Protein AF-R9LDK5-F1 (afdb_monomer)

Nearest PDB structures (foldseek):
  1n6j-assembly1_A  TM=2.672E-01  e=9.436E+00  Homo sapiens

Structure (mmCIF, N/CA/C/O backbone):
data_AF-R9LDK5-F1
#
_entry.id   AF-R9LDK5-F1
#
loop_
_atom_site.group_PDB
_atom_site.id
_atom_site.type_symbol
_atom_site.label_atom_id
_atom_site.label_alt_id
_atom_site.label_comp_id
_atom_site.label_asym_id
_atom_site.label_entity_id
_atom_site.label_seq_id
_atom_site.pdbx_PDB_ins_code
_atom_site.Cartn_x
_atom_site.Cartn_y
_atom_site.Cartn_z
_atom_site.occupancy
_ato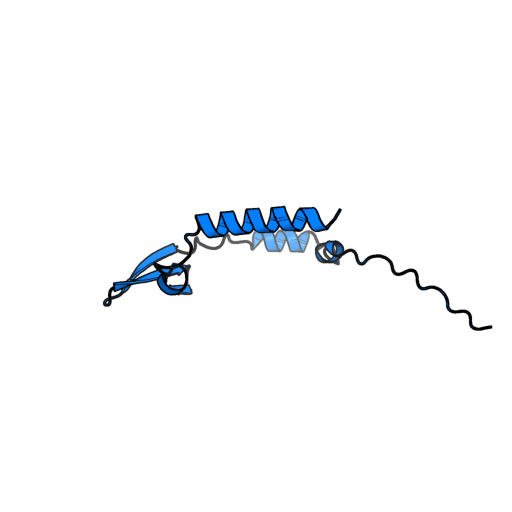m_site.B_iso_or_equiv
_atom_site.auth_seq_id
_atom_site.auth_comp_id
_atom_site.auth_asym_id
_atom_site.auth_atom_id
_atom_site.pdbx_PDB_model_num
ATOM 1 N N . MET A 1 1 ? 13.566 62.206 3.311 1.00 37.41 1 MET A N 1
ATOM 2 C CA . MET A 1 1 ? 12.625 61.540 2.389 1.00 37.41 1 MET A CA 1
ATOM 3 C C . MET A 1 1 ? 13.120 60.117 2.220 1.00 37.41 1 MET A C 1
ATOM 5 O O . MET A 1 1 ? 14.079 59.917 1.492 1.00 37.41 1 MET A O 1
ATOM 9 N N . ASN A 1 2 ? 12.562 59.171 2.976 1.00 44.59 2 ASN A N 1
ATOM 10 C CA . ASN A 1 2 ? 12.926 57.758 2.861 1.00 44.59 2 ASN A CA 1
ATOM 11 C C . ASN A 1 2 ? 11.898 57.102 1.944 1.00 44.59 2 ASN A C 1
ATOM 13 O O . ASN A 1 2 ? 10.735 56.972 2.320 1.00 44.59 2 ASN A O 1
ATOM 17 N N . ASN A 1 3 ? 12.330 56.775 0.730 1.00 52.06 3 ASN A N 1
ATOM 18 C CA . ASN A 1 3 ? 11.522 56.108 -0.277 1.00 52.06 3 ASN A CA 1
ATOM 19 C C . ASN A 1 3 ? 11.535 54.606 0.047 1.00 52.06 3 ASN A C 1
ATOM 21 O O . ASN A 1 3 ? 12.438 53.887 -0.369 1.00 52.06 3 ASN A O 1
ATOM 25 N N . PHE A 1 4 ? 10.602 54.150 0.884 1.00 54.44 4 PHE A N 1
ATOM 26 C CA . PHE A 1 4 ? 10.340 52.719 1.026 1.00 54.44 4 PHE A CA 1
ATOM 27 C C . PHE A 1 4 ? 9.508 52.301 -0.183 1.00 54.44 4 PHE A C 1
ATOM 29 O O . PHE A 1 4 ? 8.293 52.496 -0.207 1.00 54.44 4 PHE A O 1
ATOM 36 N N . GLU A 1 5 ? 10.182 51.791 -1.212 1.00 60.03 5 GLU A N 1
ATOM 37 C CA . GLU A 1 5 ? 9.510 51.113 -2.312 1.00 60.03 5 GLU A CA 1
ATOM 38 C C . GLU A 1 5 ? 8.752 49.911 -1.742 1.00 60.03 5 GLU A C 1
ATOM 40 O O . GLU A 1 5 ? 9.309 49.026 -1.090 1.00 60.03 5 GLU A O 1
ATOM 45 N N . ASN A 1 6 ? 7.437 49.959 -1.921 1.00 57.81 6 ASN A N 1
ATOM 46 C CA . ASN A 1 6 ? 6.496 48.932 -1.525 1.00 57.81 6 ASN A CA 1
ATOM 47 C C . ASN A 1 6 ? 6.7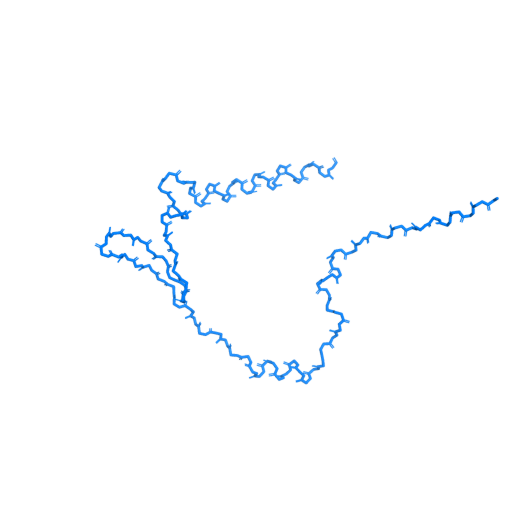23 47.722 -2.439 1.00 57.81 6 ASN A C 1
ATOM 49 O O . ASN A 1 6 ? 6.223 47.692 -3.562 1.00 57.81 6 ASN A O 1
ATOM 53 N N . TYR A 1 7 ? 7.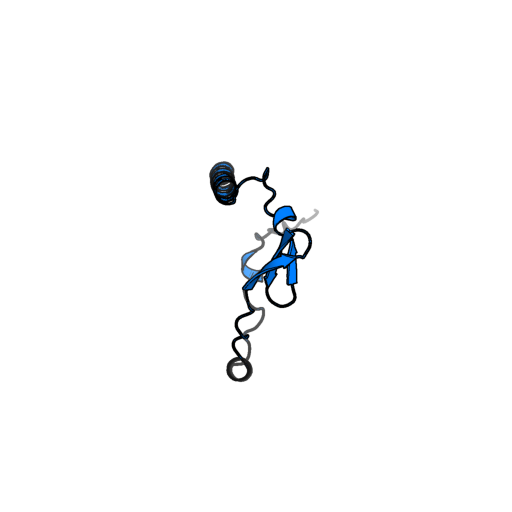540 46.769 -1.985 1.00 59.06 7 TYR A N 1
ATOM 54 C CA . TYR A 1 7 ? 7.668 45.465 -2.627 1.00 59.06 7 TYR A CA 1
ATOM 55 C C . TYR A 1 7 ? 6.302 44.779 -2.562 1.00 59.06 7 TYR A C 1
ATOM 57 O O . TYR A 1 7 ? 5.910 44.243 -1.525 1.00 59.06 7 TYR A O 1
ATOM 65 N N . VAL A 1 8 ? 5.562 44.843 -3.668 1.00 61.41 8 VAL A N 1
ATOM 66 C CA . VAL A 1 8 ? 4.317 44.105 -3.866 1.00 61.41 8 VAL A CA 1
ATOM 67 C C . VAL A 1 8 ? 4.660 42.624 -3.747 1.00 61.41 8 VAL A C 1
ATOM 69 O O . VAL A 1 8 ? 5.360 42.067 -4.587 1.00 61.41 8 VAL A O 1
ATOM 72 N N . TYR A 1 9 ? 4.231 42.008 -2.649 1.00 61.78 9 TYR A N 1
ATOM 73 C CA . TYR A 1 9 ? 4.426 40.587 -2.408 1.00 61.78 9 TYR A CA 1
ATOM 74 C C . TYR A 1 9 ? 3.432 39.829 -3.289 1.00 61.78 9 TYR A C 1
ATOM 76 O O . TYR A 1 9 ? 2.245 39.752 -2.967 1.00 61.78 9 TYR A O 1
ATOM 84 N N . GLU A 1 10 ? 3.894 39.336 -4.436 1.00 72.06 10 GLU A N 1
ATOM 85 C CA . GLU A 1 10 ? 3.098 38.427 -5.258 1.00 72.06 10 GLU A CA 1
ATOM 86 C C . GLU A 1 10 ? 2.835 37.131 -4.465 1.00 72.06 10 GLU A C 1
ATOM 88 O O . GLU A 1 10 ? 3.750 36.614 -3.813 1.00 72.06 10 GLU A O 1
ATOM 93 N N . PRO A 1 11 ? 1.593 36.609 -4.452 1.00 75.38 11 PRO A N 1
ATOM 94 C CA . PRO A 1 11 ? 1.295 35.339 -3.802 1.00 75.38 11 PRO A CA 1
ATOM 95 C C . PRO A 1 11 ? 2.151 34.225 -4.407 1.00 75.38 11 PRO A C 1
ATOM 97 O O . PRO A 1 11 ? 2.155 34.042 -5.621 1.00 75.38 11 PRO A O 1
ATOM 100 N N . ILE A 1 12 ? 2.865 33.477 -3.562 1.00 73.12 12 ILE A N 1
ATOM 101 C CA . ILE A 1 12 ? 3.664 32.330 -4.004 1.00 73.12 12 ILE A CA 1
ATOM 102 C C . ILE A 1 12 ? 2.720 31.314 -4.650 1.00 73.12 12 ILE A C 1
ATOM 104 O O . ILE A 1 12 ? 1.851 30.757 -3.971 1.00 73.12 12 ILE A O 1
ATOM 108 N N . ASP A 1 13 ? 2.904 31.062 -5.944 1.00 77.56 13 ASP A N 1
ATOM 109 C CA . ASP A 1 13 ? 2.225 29.972 -6.630 1.00 77.56 13 ASP A CA 1
ATOM 110 C C . ASP A 1 13 ? 2.824 28.639 -6.168 1.00 77.56 13 ASP A C 1
ATOM 112 O O . ASP A 1 13 ? 3.875 28.193 -6.627 1.00 77.56 13 ASP A O 1
ATOM 116 N N . LEU A 1 14 ? 2.148 28.007 -5.209 1.00 74.94 14 LEU A N 1
ATOM 117 C CA . LEU A 1 14 ? 2.532 26.697 -4.690 1.00 74.94 14 LEU A CA 1
ATOM 118 C C . LEU A 1 14 ? 2.399 25.588 -5.739 1.00 74.94 14 LEU A C 1
ATOM 120 O O . LEU A 1 14 ? 2.949 24.513 -5.524 1.00 74.94 14 LEU A O 1
ATOM 124 N N . CYS A 1 15 ? 1.679 25.816 -6.839 1.00 75.00 15 CYS A N 1
ATOM 125 C CA . CYS A 1 15 ? 1.528 24.842 -7.912 1.00 75.00 15 CYS A CA 1
ATOM 126 C C . CYS A 1 15 ? 2.690 24.894 -8.913 1.00 75.00 15 CYS A C 1
ATOM 128 O O . CYS A 1 15 ? 2.972 23.881 -9.550 1.00 75.00 15 CYS A O 1
ATOM 130 N N . ALA A 1 16 ? 3.434 26.003 -8.968 1.00 72.94 16 ALA A N 1
ATOM 131 C CA . ALA A 1 16 ? 4.643 26.127 -9.783 1.00 72.94 16 ALA A CA 1
ATOM 132 C C . ALA A 1 16 ? 5.769 25.161 -9.354 1.00 72.94 16 ALA A C 1
ATOM 134 O O . ALA A 1 16 ? 6.725 24.964 -10.095 1.00 72.94 16 ALA A O 1
ATOM 135 N N . CYS A 1 17 ? 5.675 24.520 -8.179 1.00 73.44 17 CYS A N 1
ATOM 136 C CA . CYS A 1 17 ? 6.630 23.484 -7.765 1.00 73.44 17 CYS A CA 1
ATOM 137 C C . CYS A 1 17 ? 6.413 22.128 -8.459 1.00 73.44 17 CYS A C 1
ATOM 139 O O . CYS A 1 17 ? 7.301 21.277 -8.412 1.00 73.44 17 CYS A O 1
ATOM 141 N N . TYR A 1 18 ? 5.247 21.925 -9.080 1.00 77.94 18 TYR A N 1
ATOM 142 C CA . TYR A 1 18 ? 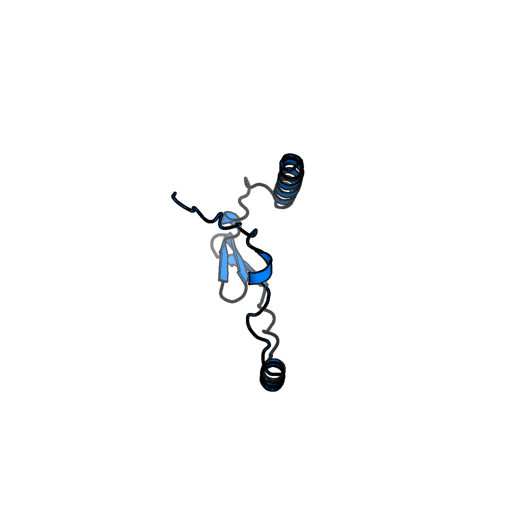4.943 20.725 -9.863 1.00 77.94 18 TYR A CA 1
ATOM 143 C C . TYR A 1 18 ? 5.257 20.905 -11.347 1.00 77.94 18 TYR A C 1
ATOM 145 O O . TYR A 1 18 ? 5.323 19.914 -12.074 1.00 77.94 18 TYR A O 1
ATOM 153 N N . GLU A 1 19 ? 5.457 22.144 -11.801 1.00 81.69 19 GLU A N 1
ATOM 154 C CA . GLU A 1 19 ? 5.931 22.409 -13.151 1.00 81.69 19 GLU A CA 1
ATOM 155 C C . GLU A 1 19 ? 7.434 22.114 -13.212 1.00 81.69 19 GLU A C 1
ATOM 157 O O . GLU A 1 19 ? 8.210 22.628 -12.398 1.00 81.69 19 GLU A O 1
ATOM 162 N N . PRO A 1 20 ? 7.879 21.256 -14.141 1.00 77.25 20 PRO A N 1
ATOM 163 C CA . PRO A 1 20 ? 9.296 20.998 -14.284 1.00 77.25 20 PRO A CA 1
ATOM 164 C C . PRO A 1 20 ? 10.004 22.296 -14.684 1.00 77.25 20 PRO A C 1
ATOM 166 O O . PRO A 1 20 ? 9.561 23.028 -15.564 1.00 77.25 20 PRO A O 1
ATOM 169 N N . MET A 1 21 ? 11.149 22.570 -14.056 1.00 78.81 21 MET A N 1
ATOM 170 C CA . MET A 1 21 ? 11.962 23.750 -14.383 1.00 78.81 21 MET A CA 1
ATOM 171 C C . MET A 1 21 ? 12.481 23.739 -15.834 1.00 78.81 21 MET A C 1
ATOM 173 O O . MET A 1 21 ? 12.964 24.759 -16.322 1.00 78.81 21 MET A O 1
ATOM 177 N N . PHE A 1 22 ? 12.441 22.581 -16.496 1.00 82.94 22 PHE A N 1
ATOM 178 C CA . PHE A 1 22 ? 12.856 22.369 -17.876 1.00 82.94 22 PHE A CA 1
ATOM 179 C C . PHE A 1 22 ? 12.098 21.186 -18.485 1.00 82.94 22 PHE A C 1
ATOM 181 O O . PHE A 1 22 ? 11.869 20.179 -17.813 1.00 82.94 22 PHE A 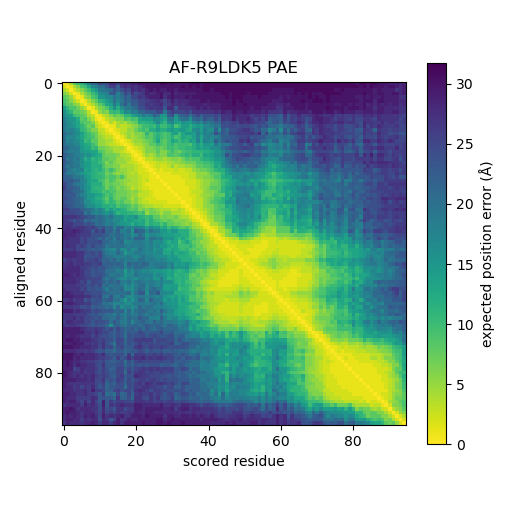O 1
ATOM 188 N N . ASP A 1 23 ? 11.787 21.274 -19.776 1.00 86.50 23 ASP A N 1
ATOM 189 C CA . ASP A 1 23 ? 11.306 20.127 -20.541 1.00 86.50 23 ASP A CA 1
ATOM 190 C C . ASP A 1 23 ? 12.479 19.196 -20.870 1.00 86.50 23 ASP A C 1
ATOM 192 O O . ASP A 1 23 ? 13.514 19.624 -21.394 1.00 86.50 23 ASP A O 1
ATOM 196 N N . ALA A 1 24 ? 12.335 17.910 -20.548 1.00 89.31 24 ALA A N 1
ATOM 197 C CA . ALA A 1 24 ? 13.332 16.911 -20.909 1.00 89.31 24 ALA A CA 1
ATOM 198 C C . ALA A 1 24 ? 13.390 16.743 -22.445 1.00 89.31 24 ALA A C 1
ATOM 200 O O . ALA A 1 24 ? 12.340 16.706 -23.091 1.00 89.31 24 ALA A O 1
ATOM 201 N N . PRO A 1 25 ? 14.585 16.613 -23.054 1.00 94.31 25 PRO A N 1
ATOM 202 C CA . PRO A 1 25 ? 14.709 16.318 -24.480 1.00 94.31 25 PRO A CA 1
ATOM 203 C C . PRO A 1 25 ? 13.963 15.033 -24.858 1.00 94.31 25 PRO A C 1
ATOM 205 O O . PRO A 1 25 ? 14.026 14.047 -24.124 1.00 94.31 25 PRO A O 1
ATOM 208 N N . GLN A 1 26 ? 13.322 15.013 -26.031 1.00 92.31 26 GLN A N 1
ATOM 209 C CA . GLN A 1 26 ? 12.519 13.862 -26.468 1.00 92.31 26 GLN A CA 1
ATOM 210 C C . GLN A 1 26 ? 13.330 12.558 -26.520 1.00 92.31 26 GLN A C 1
ATOM 212 O O . GLN A 1 26 ? 12.835 11.516 -26.112 1.00 92.31 26 GLN A O 1
ATOM 217 N N . GLU A 1 27 ? 14.597 12.624 -26.936 1.00 93.19 27 GLU A N 1
ATOM 218 C CA . GLU A 1 27 ? 15.490 11.457 -26.992 1.00 93.19 27 GLU A CA 1
ATOM 219 C C . GLU A 1 27 ? 15.675 10.792 -25.617 1.00 93.19 27 GLU A C 1
ATOM 221 O O . GLU A 1 27 ? 15.699 9.568 -25.516 1.00 93.19 27 GLU A O 1
ATOM 226 N N . LEU A 1 28 ? 15.742 11.596 -24.552 1.00 92.31 28 LEU A N 1
ATOM 227 C CA . LEU A 1 28 ? 15.880 11.123 -23.173 1.00 92.31 28 LEU A CA 1
ATOM 228 C C . LEU A 1 28 ? 14.584 10.459 -22.681 1.00 92.31 28 LEU A C 1
ATOM 230 O O . LEU A 1 28 ? 14.621 9.446 -21.989 1.00 92.31 28 LEU A O 1
ATOM 234 N N . ILE A 1 29 ? 13.431 11.021 -23.060 1.00 92.31 29 ILE A N 1
ATOM 235 C CA . ILE A 1 29 ? 12.112 10.454 -22.754 1.00 92.31 29 ILE A CA 1
ATOM 236 C C . ILE A 1 29 ? 11.950 9.099 -23.449 1.00 92.31 29 ILE A C 1
ATOM 238 O O . ILE A 1 29 ? 11.499 8.137 -22.830 1.00 92.31 29 ILE A O 1
ATOM 242 N N . ASP A 1 30 ? 12.340 9.013 -24.720 1.00 93.50 30 ASP A N 1
ATOM 243 C CA . ASP A 1 30 ? 12.273 7.781 -25.503 1.00 93.50 30 ASP A CA 1
ATOM 244 C C . ASP A 1 30 ? 13.201 6.702 -24.922 1.00 93.50 30 ASP A C 1
ATOM 246 O O . ASP A 1 30 ? 12.795 5.545 -24.807 1.00 93.50 30 ASP A O 1
ATOM 250 N N . GLU A 1 31 ? 14.408 7.081 -24.482 1.00 94.12 31 GLU A N 1
ATOM 251 C CA . GLU A 1 31 ? 15.335 6.193 -23.770 1.00 94.12 31 GLU A CA 1
ATOM 252 C C . GLU A 1 31 ? 14.723 5.663 -22.468 1.00 94.12 31 GLU A C 1
ATOM 254 O O . GLU A 1 31 ? 14.724 4.454 -22.232 1.00 94.12 31 GLU A O 1
ATOM 259 N N . TRP A 1 32 ? 14.162 6.538 -21.631 1.00 91.75 32 TRP A N 1
ATOM 260 C CA . TRP A 1 32 ? 13.535 6.137 -20.371 1.00 91.75 32 TRP A CA 1
ATOM 261 C C . TRP A 1 32 ? 12.321 5.242 -20.574 1.00 91.75 32 TRP A C 1
ATOM 263 O O . TRP A 1 32 ? 12.170 4.262 -19.851 1.00 91.75 32 TRP A O 1
ATOM 273 N N . ASN A 1 33 ? 11.487 5.533 -21.571 1.00 89.69 33 ASN A N 1
ATOM 274 C CA . ASN A 1 33 ? 10.338 4.699 -21.910 1.00 89.69 33 ASN A CA 1
ATOM 275 C C . ASN A 1 33 ? 10.772 3.331 -22.446 1.00 89.69 33 ASN A C 1
ATOM 277 O O . ASN A 1 33 ? 10.154 2.323 -22.117 1.00 89.69 33 ASN A O 1
ATOM 281 N N . ALA A 1 34 ? 11.845 3.273 -23.238 1.00 90.75 34 ALA A N 1
ATOM 282 C CA . ALA A 1 34 ? 12.406 2.013 -23.720 1.00 90.75 34 ALA A CA 1
ATOM 283 C C . ALA A 1 34 ? 13.076 1.199 -22.599 1.00 90.75 34 ALA A C 1
ATOM 285 O O . ALA A 1 34 ? 13.074 -0.031 -22.645 1.00 90.75 34 ALA A O 1
ATOM 286 N N . ALA A 1 35 ? 13.643 1.875 -21.596 1.00 88.44 35 ALA A N 1
ATOM 287 C CA . ALA A 1 35 ? 14.218 1.264 -20.401 1.00 88.44 35 ALA A CA 1
ATOM 288 C C . ALA A 1 35 ? 13.172 0.940 -19.321 1.00 88.44 35 ALA A C 1
ATOM 290 O O . ALA A 1 35 ? 13.500 0.264 -18.342 1.00 88.44 35 ALA A O 1
ATOM 291 N N . TYR A 1 36 ? 11.934 1.422 -19.470 1.00 83.75 36 TYR A N 1
ATOM 292 C CA . TYR A 1 36 ? 10.874 1.199 -18.502 1.00 83.75 36 TYR A CA 1
ATOM 293 C C . TYR A 1 36 ? 10.463 -0.270 -18.514 1.00 83.75 36 TYR A C 1
ATOM 295 O O . TYR A 1 36 ? 9.889 -0.786 -19.472 1.00 83.75 36 TYR A O 1
ATOM 303 N N . VAL A 1 37 ? 10.757 -0.939 -17.409 1.00 83.00 37 VAL A N 1
ATOM 304 C CA . VAL A 1 37 ? 10.275 -2.279 -17.106 1.00 83.00 37 VAL A CA 1
ATOM 305 C C . VAL A 1 37 ? 9.225 -2.092 -16.025 1.00 83.00 37 VAL A C 1
ATOM 307 O O . VAL A 1 37 ? 9.542 -1.543 -14.965 1.00 83.00 37 VAL A O 1
ATOM 310 N N . GLU A 1 38 ? 7.980 -2.499 -16.298 1.00 79.12 38 GLU A N 1
ATOM 311 C CA . GLU A 1 38 ? 6.972 -2.567 -15.240 1.00 79.12 38 GLU A CA 1
ATOM 312 C C . GLU A 1 38 ? 7.559 -3.397 -14.095 1.00 79.12 38 GLU A C 1
ATOM 314 O O . GLU A 1 38 ? 8.038 -4.509 -14.339 1.00 79.12 38 GLU A O 1
ATOM 319 N N . PRO A 1 39 ? 7.607 -2.860 -12.865 1.00 76.38 39 PRO A N 1
ATOM 320 C CA . PRO A 1 39 ? 8.109 -3.636 -11.749 1.00 76.38 39 PRO A CA 1
ATOM 321 C C . PRO A 1 39 ? 7.243 -4.886 -11.604 1.00 76.38 39 PRO A C 1
ATOM 323 O O . PRO A 1 39 ? 6.016 -4.794 -11.682 1.00 76.38 39 PRO A O 1
ATOM 326 N N . ASP A 1 40 ? 7.883 -6.036 -11.379 1.00 79.38 40 ASP A N 1
ATOM 327 C CA . ASP A 1 40 ? 7.165 -7.271 -11.070 1.00 79.38 40 ASP A CA 1
ATOM 328 C C . ASP A 1 40 ? 6.145 -7.001 -9.958 1.00 79.38 40 ASP A C 1
ATOM 330 O O . ASP A 1 40 ? 6.442 -6.275 -8.998 1.00 79.38 40 ASP A O 1
ATOM 334 N N . GLU A 1 41 ? 4.950 -7.589 -10.077 1.00 76.62 41 GLU A N 1
ATOM 335 C CA . GLU A 1 41 ? 3.945 -7.502 -9.023 1.00 76.62 41 GLU A CA 1
ATOM 336 C C . GLU A 1 41 ? 4.579 -7.939 -7.704 1.00 76.62 41 GLU A C 1
ATOM 338 O O . GLU A 1 41 ? 4.968 -9.095 -7.511 1.00 76.62 41 GLU A O 1
ATOM 343 N N . VAL A 1 42 ? 4.714 -6.984 -6.786 1.00 75.00 42 VAL A N 1
ATOM 344 C CA . VAL A 1 42 ? 5.283 -7.252 -5.477 1.00 75.00 42 VAL A CA 1
ATOM 345 C C . VAL A 1 42 ? 4.308 -8.182 -4.751 1.00 75.00 42 VAL A C 1
ATOM 347 O O . VAL A 1 42 ? 3.166 -7.780 -4.509 1.00 75.00 42 VAL A O 1
ATOM 350 N N . PRO A 1 43 ? 4.710 -9.417 -4.391 1.00 77.75 43 PRO A N 1
ATOM 351 C CA . PRO A 1 43 ? 3.791 -10.364 -3.789 1.00 77.75 43 PRO A CA 1
ATOM 352 C C . PRO A 1 43 ? 3.270 -9.797 -2.471 1.00 77.75 43 PRO A C 1
ATOM 354 O O . PRO A 1 43 ? 4.045 -9.409 -1.589 1.00 77.75 43 PRO A O 1
ATOM 357 N N . THR A 1 44 ? 1.944 -9.753 -2.359 1.00 87.56 44 THR A N 1
ATOM 358 C CA . THR A 1 44 ? 1.237 -9.329 -1.152 1.00 87.56 44 THR A CA 1
ATOM 359 C C . THR A 1 44 ? 0.494 -10.500 -0.548 1.00 87.56 44 THR A C 1
ATOM 361 O O . THR A 1 44 ? -0.331 -11.138 -1.199 1.00 87.56 44 THR A O 1
ATOM 364 N N . PHE A 1 45 ? 0.818 -10.830 0.699 1.00 91.38 45 PHE A N 1
ATOM 365 C CA . PHE A 1 45 ? 0.208 -11.963 1.386 1.00 91.38 45 PHE A CA 1
ATOM 366 C C . PHE A 1 45 ? 0.287 -11.815 2.905 1.00 91.38 45 PHE A C 1
ATOM 368 O O . PHE A 1 45 ? 1.054 -11.013 3.445 1.00 91.38 45 PHE A O 1
ATOM 375 N N . TYR A 1 46 ? -0.536 -12.607 3.589 1.00 92.62 46 TYR A N 1
ATOM 376 C CA . TYR A 1 46 ? -0.578 -12.690 5.043 1.00 92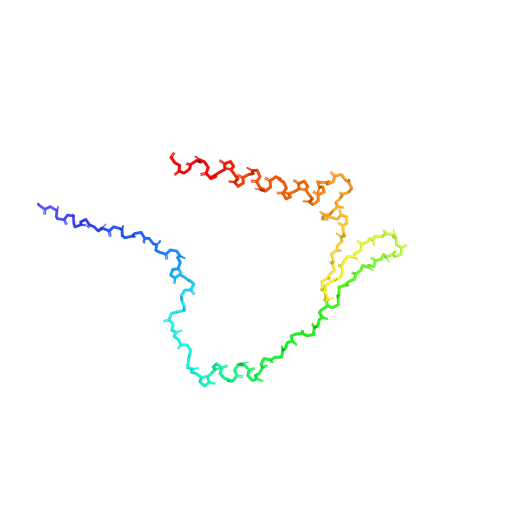.62 46 TYR A CA 1
ATOM 377 C C . TYR A 1 46 ? 0.056 -13.996 5.515 1.00 92.62 46 TYR A C 1
ATOM 379 O O . TYR A 1 46 ? -0.181 -15.048 4.923 1.00 92.62 46 TYR A O 1
ATOM 387 N N . VAL A 1 47 ? 0.842 -13.926 6.589 1.00 94.19 47 VAL A N 1
ATOM 388 C CA . VAL A 1 47 ? 1.450 -15.095 7.238 1.00 94.19 47 VAL A CA 1
ATOM 389 C C . VAL A 1 47 ? 1.274 -14.986 8.739 1.00 94.19 47 VAL A C 1
ATOM 391 O O . VAL A 1 47 ? 1.505 -13.927 9.322 1.00 94.19 47 VAL A O 1
ATOM 394 N N . GLU A 1 48 ? 0.895 -16.097 9.353 1.00 96.25 48 GLU A N 1
ATOM 395 C CA . GLU A 1 48 ? 0.888 -16.270 10.799 1.00 96.25 48 GLU A CA 1
ATOM 396 C C . GLU A 1 48 ? 2.180 -16.985 11.220 1.00 96.25 48 GLU A C 1
ATOM 398 O O . GLU A 1 48 ? 2.577 -17.969 10.590 1.00 96.25 48 GLU A O 1
ATOM 403 N N . ASP A 1 49 ? 2.878 -16.455 12.227 1.00 94.25 49 ASP A N 1
ATOM 404 C CA . ASP A 1 49 ? 4.079 -17.098 12.770 1.00 94.25 49 ASP A CA 1
ATOM 405 C C . ASP A 1 49 ? 3.747 -18.243 13.744 1.00 94.25 49 ASP A C 1
ATOM 407 O O . ASP A 1 49 ? 2.592 -18.525 14.055 1.00 94.25 49 ASP A O 1
ATOM 411 N N . GLU A 1 50 ? 4.783 -18.912 14.254 1.00 95.75 50 GLU A N 1
ATOM 412 C CA . GLU A 1 50 ? 4.651 -20.028 15.202 1.00 95.75 50 GLU A CA 1
ATOM 413 C C . GLU A 1 50 ? 3.984 -19.654 16.542 1.00 95.75 50 GLU A C 1
ATOM 415 O O . GLU A 1 50 ? 3.558 -20.541 17.282 1.00 95.75 50 GLU A O 1
ATOM 420 N N . TYR A 1 51 ? 3.866 -18.358 16.850 1.00 94.12 51 TYR A N 1
ATOM 421 C CA . TYR A 1 51 ? 3.234 -17.828 18.060 1.00 94.12 51 TYR A CA 1
ATOM 422 C C . TYR A 1 51 ? 1.841 -17.235 17.800 1.00 94.12 51 TYR A C 1
ATOM 424 O O . TYR A 1 51 ? 1.249 -16.662 18.716 1.00 94.12 51 TYR A O 1
ATOM 432 N N . GLY A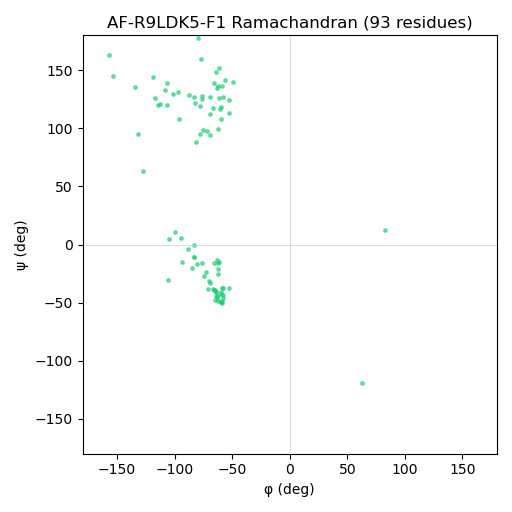 1 52 ? 1.312 -17.346 16.579 1.00 92.00 52 GLY A N 1
ATOM 433 C CA . GLY A 1 52 ? 0.003 -16.804 16.212 1.00 92.00 52 GLY A CA 1
ATOM 434 C C . GLY A 1 52 ? 0.009 -15.317 15.840 1.00 92.00 52 GLY A C 1
ATOM 435 O O . GLY A 1 52 ? -1.045 -14.684 15.768 1.00 92.00 52 GLY A O 1
ATOM 436 N N . THR A 1 53 ? 1.180 -14.707 15.634 1.00 91.88 53 THR A N 1
ATOM 437 C CA . THR A 1 53 ? 1.260 -13.296 15.239 1.00 91.88 53 THR A CA 1
ATOM 438 C C . THR A 1 53 ? 1.053 -13.157 13.735 1.00 91.88 53 THR A C 1
ATOM 440 O O . THR A 1 53 ? 1.827 -13.692 12.942 1.00 91.88 53 THR A O 1
ATOM 443 N N . LEU A 1 54 ? 0.042 -12.377 13.340 1.00 92.50 54 LEU A N 1
ATOM 444 C CA . LEU A 1 54 ? -0.260 -12.097 11.937 1.00 92.50 54 LEU A CA 1
ATOM 445 C C . LEU A 1 54 ? 0.607 -10.961 11.374 1.00 92.50 54 LEU A C 1
ATOM 447 O O . LEU A 1 54 ? 0.622 -9.838 11.898 1.00 92.50 54 LEU A O 1
ATOM 451 N N . TYR A 1 55 ? 1.260 -11.239 10.250 1.00 92.50 55 TYR A N 1
ATOM 452 C CA . TYR A 1 55 ? 2.040 -10.280 9.477 1.00 92.50 55 TYR A CA 1
ATOM 453 C C . TYR A 1 55 ? 1.485 -10.115 8.065 1.00 92.50 55 TYR A C 1
ATOM 455 O O . TYR A 1 55 ? 1.054 -11.078 7.433 1.00 92.50 55 TYR A O 1
ATOM 463 N N . PHE A 1 56 ? 1.552 -8.886 7.563 1.00 92.12 56 PHE A N 1
ATOM 464 C CA . PHE A 1 56 ? 1.355 -8.541 6.162 1.00 92.12 56 PHE A CA 1
ATOM 465 C C . PHE A 1 56 ? 2.718 -8.326 5.500 1.00 92.12 56 PHE A C 1
ATOM 467 O O . PHE A 1 56 ? 3.554 -7.582 6.025 1.00 92.12 56 PHE A O 1
ATOM 474 N N . TYR A 1 57 ? 2.934 -8.973 4.359 1.00 91.75 57 TYR A N 1
ATOM 475 C CA . TYR A 1 57 ? 4.142 -8.832 3.556 1.00 91.75 57 TYR A CA 1
ATOM 476 C C . TYR A 1 57 ? 3.846 -8.047 2.281 1.00 91.75 57 TYR A C 1
ATOM 478 O O . TYR A 1 57 ? 2.881 -8.337 1.579 1.00 91.75 57 TYR A O 1
ATOM 486 N N . TYR A 1 58 ? 4.706 -7.071 1.992 1.00 87.62 58 TYR A N 1
ATOM 487 C CA . TYR A 1 58 ? 4.768 -6.345 0.725 1.00 87.62 58 TYR A CA 1
ATOM 488 C C . TYR A 1 58 ? 6.233 -6.331 0.286 1.00 87.62 58 TYR A C 1
ATOM 490 O O . TYR A 1 58 ? 7.039 -5.529 0.766 1.00 87.62 58 TYR A O 1
ATOM 498 N N . GLY A 1 59 ? 6.609 -7.290 -0.559 1.00 84.69 59 GLY A N 1
ATOM 499 C CA . GLY A 1 59 ? 7.994 -7.466 -0.994 1.00 84.69 59 GLY A CA 1
ATOM 500 C C . GLY A 1 59 ? 8.894 -7.810 0.189 1.00 84.69 59 GLY A C 1
ATOM 501 O O . GLY A 1 59 ? 8.668 -8.804 0.872 1.00 84.69 59 GLY A O 1
ATOM 502 N N . ASN A 1 60 ? 9.889 -6.964 0.463 1.00 86.00 60 ASN A N 1
ATOM 503 C CA . ASN A 1 60 ? 10.805 -7.147 1.596 1.00 86.00 60 ASN A CA 1
ATOM 504 C C . ASN A 1 60 ? 10.305 -6.503 2.900 1.00 86.00 60 ASN A C 1
ATOM 506 O O . ASN A 1 60 ? 10.953 -6.627 3.941 1.00 86.00 60 ASN A O 1
ATOM 510 N N . SER A 1 61 ? 9.169 -5.805 2.862 1.00 86.38 61 SER A N 1
ATOM 511 C CA . SER A 1 61 ? 8.578 -5.174 4.036 1.00 86.38 61 SER A CA 1
ATOM 512 C C . SER A 1 61 ? 7.667 -6.153 4.765 1.00 86.38 61 SER A C 1
ATOM 514 O O . SER A 1 61 ? 6.755 -6.730 4.175 1.00 86.38 61 SER A O 1
ATOM 516 N N . ARG A 1 62 ? 7.891 -6.296 6.075 1.00 90.69 62 ARG A N 1
ATOM 517 C CA . ARG A 1 62 ? 7.053 -7.078 6.990 1.00 90.69 62 ARG A CA 1
ATOM 518 C C . ARG A 1 62 ? 6.386 -6.145 7.993 1.00 90.69 62 ARG A C 1
ATOM 520 O O . ARG A 1 62 ? 7.081 -5.487 8.764 1.00 90.69 62 ARG A O 1
ATOM 527 N N . ILE A 1 63 ? 5.056 -6.131 8.017 1.00 91.06 63 ILE A N 1
ATOM 528 C CA . ILE A 1 63 ? 4.249 -5.275 8.895 1.00 91.06 63 ILE A CA 1
ATOM 529 C C . ILE A 1 63 ? 3.438 -6.158 9.838 1.00 91.06 63 ILE A C 1
ATOM 531 O O . ILE A 1 63 ? 2.713 -7.046 9.395 1.00 91.06 63 ILE A O 1
ATOM 535 N N . ARG A 1 64 ? 3.540 -5.921 11.148 1.00 89.75 64 ARG A N 1
ATOM 536 C CA . ARG A 1 64 ? 2.730 -6.632 12.140 1.00 89.75 64 ARG A CA 1
ATOM 537 C C . ARG A 1 64 ? 1.322 -6.044 12.169 1.00 89.75 64 ARG A C 1
ATOM 539 O O . ARG A 1 64 ? 1.142 -4.869 12.485 1.00 89.75 64 ARG A O 1
ATOM 546 N N . VAL A 1 65 ? 0.318 -6.866 11.864 1.00 87.25 65 VAL A N 1
ATOM 547 C CA . VAL A 1 65 ? -1.060 -6.392 11.651 1.00 87.25 65 VAL A CA 1
ATOM 548 C C . VAL A 1 65 ? -1.633 -5.765 12.921 1.00 87.25 65 VAL A C 1
ATOM 550 O O . VAL A 1 65 ? -2.148 -4.652 12.867 1.00 87.25 65 VAL A O 1
ATOM 553 N N . ALA A 1 66 ? -1.462 -6.415 14.074 1.00 81.75 66 ALA A N 1
ATOM 554 C CA . ALA A 1 66 ? -2.008 -5.947 15.352 1.00 81.75 66 ALA A CA 1
ATOM 555 C C . ALA A 1 66 ? -1.468 -4.577 15.815 1.00 81.75 66 ALA A C 1
ATOM 557 O O . ALA A 1 66 ? -2.112 -3.904 16.615 1.00 81.75 66 ALA A O 1
ATOM 558 N N . GLU A 1 67 ? -0.304 -4.139 15.323 1.00 79.00 67 GLU A N 1
ATOM 559 C CA . GLU A 1 67 ? 0.235 -2.809 15.646 1.00 79.00 67 GLU A CA 1
ATOM 560 C C . GLU A 1 67 ? -0.513 -1.689 14.913 1.00 79.00 67 GLU A C 1
ATOM 562 O O . GLU A 1 67 ? -0.583 -0.566 15.405 1.00 79.00 67 GLU A O 1
ATOM 567 N N . HIS A 1 68 ? -1.086 -1.995 13.748 1.00 74.62 68 HIS A N 1
ATOM 568 C CA . HIS A 1 68 ? -1.738 -1.022 12.866 1.00 74.62 68 HIS A CA 1
ATOM 569 C C . HIS A 1 68 ? -3.267 -1.143 12.930 1.00 74.62 68 HIS A C 1
ATOM 571 O O . HIS A 1 68 ? -3.988 -0.154 12.813 1.00 74.62 68 HIS A O 1
ATOM 577 N N . PHE A 1 69 ? -3.753 -2.356 13.181 1.00 73.12 69 PHE A N 1
ATOM 578 C CA . PHE A 1 69 ? -5.159 -2.731 13.268 1.00 73.12 69 PHE A CA 1
ATOM 579 C C . PHE A 1 69 ? -5.390 -3.462 14.585 1.00 73.12 69 PHE A C 1
ATOM 581 O O . PHE A 1 69 ? -5.678 -4.654 14.613 1.00 73.12 69 PHE A O 1
ATOM 588 N N . ASN A 1 70 ? -5.175 -2.759 15.695 1.00 70.31 70 ASN A N 1
ATOM 589 C CA . ASN A 1 70 ? -5.419 -3.346 17.005 1.00 70.31 70 ASN A CA 1
ATOM 590 C C . ASN A 1 70 ? -6.922 -3.673 17.169 1.00 70.31 70 ASN A C 1
ATOM 592 O O . ASN A 1 70 ? -7.759 -2.950 16.628 1.00 70.31 70 ASN A O 1
ATOM 596 N N . ASP A 1 71 ? -7.269 -4.715 17.929 1.00 71.50 71 ASP A N 1
ATOM 597 C CA . ASP A 1 71 ? -8.669 -5.157 18.114 1.00 71.50 71 ASP A CA 1
ATOM 598 C C . ASP A 1 71 ? -9.566 -4.095 18.781 1.00 71.50 71 ASP A C 1
ATOM 600 O O . ASP A 1 71 ? -10.777 -4.060 18.579 1.00 71.50 71 ASP A O 1
ATOM 604 N N . ASN A 1 72 ? -8.962 -3.194 19.556 1.00 74.69 72 ASN A N 1
ATOM 605 C CA . ASN A 1 72 ? -9.585 -2.013 20.165 1.00 74.69 72 ASN A CA 1
ATOM 606 C C . ASN A 1 72 ? -9.403 -0.736 19.312 1.00 74.69 72 ASN A C 1
ATOM 608 O O . ASN A 1 72 ? -9.706 0.375 19.757 1.00 74.69 72 ASN A O 1
ATOM 612 N N . GLY A 1 73 ? -8.828 -0.864 18.118 1.00 71.44 73 GLY A N 1
ATOM 613 C CA . GLY A 1 73 ? -8.546 0.215 17.189 1.00 71.44 73 GLY A CA 1
ATOM 614 C C . GLY A 1 73 ? -9.817 0.642 16.477 1.00 71.44 73 GLY A C 1
ATOM 615 O O . GLY A 1 73 ? -10.803 -0.091 16.407 1.00 71.44 73 GLY A O 1
ATOM 616 N N . LYS A 1 74 ? -9.818 1.857 15.924 1.00 74.75 74 LYS A N 1
ATOM 617 C CA . LYS A 1 74 ? -10.933 2.263 15.067 1.00 74.75 74 LYS A CA 1
ATOM 618 C C . LYS A 1 74 ? -10.861 1.450 13.772 1.00 74.75 74 LYS A C 1
ATOM 620 O O . LYS A 1 74 ? -9.815 1.481 13.122 1.00 74.75 74 LYS A O 1
ATOM 625 N N . PRO A 1 75 ? -11.944 0.770 13.360 1.00 77.19 75 PRO A N 1
ATOM 626 C CA . PRO A 1 75 ? -11.955 0.086 12.080 1.00 77.19 75 PRO A CA 1
ATOM 627 C C . PRO A 1 75 ? -11.765 1.107 10.955 1.00 77.19 75 PRO A C 1
ATOM 629 O O . PRO A 1 75 ? -12.151 2.274 11.079 1.00 77.19 75 PRO A O 1
ATOM 632 N N . ILE A 1 76 ? -11.192 0.662 9.836 1.00 75.19 76 ILE A N 1
ATOM 633 C CA . ILE A 1 76 ? -10.859 1.529 8.697 1.00 75.19 76 ILE A CA 1
ATOM 634 C C . ILE A 1 76 ? -12.054 2.368 8.215 1.00 75.19 76 ILE A C 1
ATOM 636 O O . ILE A 1 76 ? -11.895 3.551 7.926 1.00 75.19 76 ILE A O 1
ATOM 640 N N . GLY A 1 77 ? -13.272 1.813 8.233 1.00 77.62 77 GLY A N 1
ATOM 641 C CA . GLY A 1 77 ? -14.493 2.551 7.890 1.00 77.62 77 GLY A CA 1
ATOM 642 C C . GLY A 1 77 ? -14.745 3.760 8.799 1.00 77.62 77 GLY A C 1
ATOM 643 O O . GLY A 1 77 ? -15.074 4.841 8.317 1.00 77.62 77 GLY A O 1
ATOM 644 N N . THR A 1 78 ? -14.500 3.623 10.105 1.00 82.94 78 THR A N 1
ATOM 645 C CA . THR A 1 78 ? -14.603 4.731 11.066 1.00 82.94 78 THR A CA 1
ATOM 646 C C . THR A 1 78 ? -13.496 5.765 10.862 1.00 82.94 78 THR A C 1
ATOM 648 O O . THR A 1 78 ? -13.720 6.952 11.089 1.00 8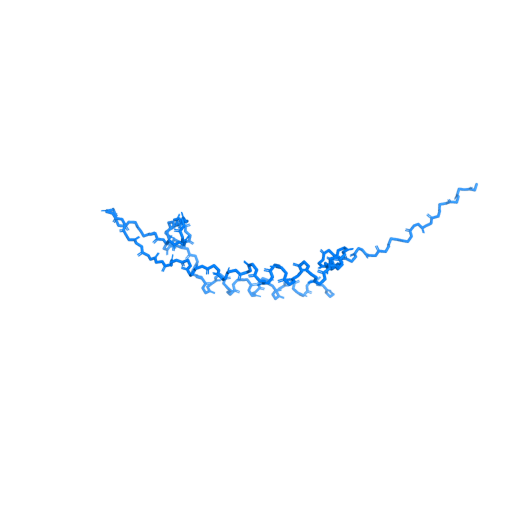2.94 78 THR A O 1
ATOM 651 N N . LEU A 1 79 ? -12.297 5.353 10.440 1.00 81.25 79 LEU A N 1
ATOM 652 C CA . LEU A 1 79 ? -11.228 6.294 10.090 1.00 81.25 79 LEU A CA 1
ATOM 653 C C . LEU A 1 79 ? -11.611 7.129 8.863 1.00 81.25 79 LEU A C 1
ATOM 655 O O . LEU A 1 79 ? -11.536 8.353 8.933 1.00 81.25 79 LEU A O 1
ATOM 659 N N . ILE A 1 80 ? -12.098 6.489 7.796 1.00 84.44 80 ILE A N 1
ATOM 660 C CA . ILE A 1 80 ? -12.565 7.166 6.576 1.00 84.44 80 ILE A CA 1
ATOM 661 C C . ILE A 1 80 ? -13.690 8.154 6.904 1.00 84.44 80 ILE A C 1
ATOM 663 O O . ILE A 1 80 ? -13.639 9.310 6.491 1.00 84.44 80 ILE A O 1
ATOM 667 N N . GLU A 1 81 ? -14.672 7.739 7.706 1.00 90.81 81 GLU A N 1
ATOM 668 C CA . GLU A 1 81 ? -15.764 8.614 8.134 1.00 90.81 81 GLU A CA 1
ATOM 669 C C . GLU A 1 81 ? -15.261 9.843 8.912 1.00 90.81 81 GLU A C 1
ATOM 671 O O . GLU A 1 81 ? -15.716 10.964 8.673 1.00 90.81 81 GLU A O 1
ATOM 676 N N . ASN A 1 82 ? -14.292 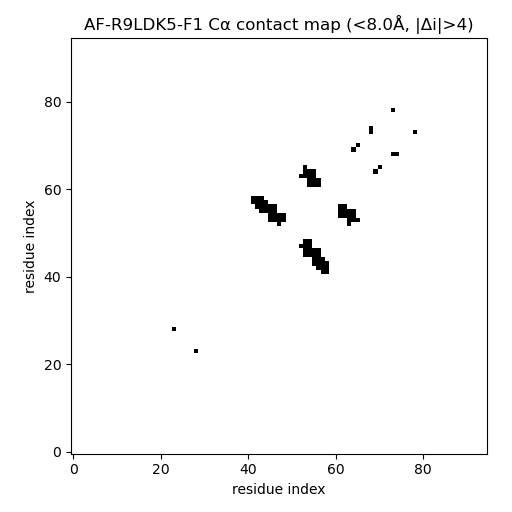9.662 9.815 1.00 83.81 82 ASN A N 1
ATOM 677 C CA . ASN A 1 82 ? -13.699 10.774 10.557 1.00 83.81 82 ASN A CA 1
ATOM 678 C C . ASN A 1 82 ? -12.931 11.732 9.639 1.00 83.81 82 ASN A C 1
ATOM 680 O O . ASN A 1 82 ? -13.035 12.940 9.834 1.00 83.81 82 ASN A O 1
ATOM 684 N N . VAL A 1 83 ? -12.207 11.218 8.638 1.00 85.75 83 VAL A N 1
ATOM 685 C CA . VAL A 1 83 ? -11.513 12.047 7.639 1.00 85.75 83 VAL A CA 1
ATOM 686 C C . VAL A 1 83 ? -12.520 12.875 6.845 1.00 85.75 83 VAL A C 1
ATOM 688 O O . VAL A 1 83 ? -12.365 14.089 6.765 1.00 85.75 83 VAL A O 1
ATOM 691 N N . ILE A 1 84 ? -13.593 12.259 6.339 1.00 91.38 84 ILE A N 1
ATOM 692 C CA . ILE A 1 84 ? -14.641 12.964 5.585 1.00 91.38 84 ILE A CA 1
ATOM 693 C C . ILE A 1 84 ? -15.269 14.076 6.433 1.00 91.38 84 ILE A C 1
ATOM 695 O O . ILE A 1 84 ? -15.379 15.212 5.973 1.00 91.38 84 ILE A O 1
ATOM 699 N N . ARG A 1 85 ? -15.652 13.778 7.683 1.00 92.88 85 ARG A N 1
ATOM 700 C CA . ARG A 1 85 ? -16.226 14.780 8.598 1.00 92.88 85 ARG A CA 1
ATOM 701 C C . ARG A 1 85 ? -15.243 15.904 8.914 1.00 92.88 85 ARG A C 1
ATOM 703 O O . ARG A 1 85 ? -15.640 17.064 8.905 1.00 92.88 85 ARG A O 1
ATOM 710 N N . TYR A 1 86 ? -13.981 15.571 9.187 1.00 89.69 86 TYR A N 1
ATOM 711 C CA . TYR A 1 86 ? -12.931 16.551 9.460 1.00 89.69 86 TYR A CA 1
ATOM 712 C C . TYR A 1 86 ? -12.743 17.492 8.272 1.00 89.69 86 TYR A C 1
ATOM 714 O O . TYR A 1 86 ? -12.777 18.710 8.448 1.00 89.69 86 TYR A O 1
ATOM 722 N N . SER A 1 87 ? -12.613 16.933 7.065 1.00 90.12 87 SER A N 1
ATOM 723 C CA . SER A 1 87 ? -12.510 17.702 5.831 1.00 90.12 87 SER A CA 1
ATOM 724 C C . SER A 1 87 ? -13.734 18.591 5.645 1.00 90.12 87 SER A C 1
ATOM 726 O O . SER A 1 87 ? -13.567 19.789 5.473 1.00 90.12 87 SER A O 1
ATOM 728 N N . ALA A 1 88 ? -14.953 18.057 5.755 1.00 89.56 88 ALA A N 1
ATOM 729 C CA . ALA A 1 88 ? -16.178 18.839 5.599 1.00 89.56 88 ALA A CA 1
ATOM 730 C C . ALA A 1 88 ? -16.269 20.011 6.594 1.00 89.56 88 ALA A C 1
ATOM 732 O O . ALA A 1 88 ? -16.602 21.120 6.190 1.00 89.56 88 ALA A O 1
ATOM 733 N N . ALA A 1 89 ? -15.918 19.790 7.865 1.00 86.62 89 ALA A N 1
ATOM 734 C CA . ALA A 1 89 ? -15.927 20.833 8.891 1.00 86.62 89 ALA A CA 1
ATOM 735 C C . ALA A 1 89 ? -14.898 21.946 8.617 1.00 86.62 89 ALA A C 1
ATOM 737 O O . ALA A 1 89 ? -15.206 23.123 8.798 1.00 86.62 89 ALA A O 1
ATOM 738 N N . HIS A 1 90 ? -13.708 21.594 8.123 1.00 76.75 90 HIS A N 1
ATOM 739 C CA . HIS A 1 90 ? -12.635 22.557 7.841 1.00 76.75 90 HIS A CA 1
ATOM 740 C C . HIS A 1 90 ? -12.763 23.252 6.474 1.00 76.75 90 HIS A C 1
ATOM 742 O O . HIS A 1 90 ? -12.073 24.238 6.227 1.00 76.75 90 HIS A O 1
ATOM 748 N N . GLN A 1 91 ? -13.651 22.796 5.582 1.00 62.03 91 GLN A N 1
ATOM 749 C CA . GLN A 1 91 ? -13.994 23.533 4.353 1.00 62.03 91 GLN A CA 1
ATOM 750 C C . GLN A 1 91 ? -14.866 24.766 4.647 1.00 62.03 91 GLN A C 1
ATOM 752 O O . GLN A 1 91 ? -14.863 25.724 3.879 1.00 62.03 91 GLN A O 1
ATOM 757 N N . THR A 1 92 ? -15.592 24.769 5.767 1.00 58.22 92 THR A N 1
ATOM 758 C CA . THR A 1 92 ? -16.486 25.867 6.172 1.00 58.22 92 THR A CA 1
ATOM 759 C C . THR A 1 92 ? -15.783 27.050 6.838 1.00 58.22 92 THR A C 1
ATOM 761 O O . THR A 1 92 ? -16.366 28.126 6.891 1.00 58.22 92 THR A O 1
ATOM 764 N N . GLU A 1 93 ? -14.542 26.894 7.310 1.00 57.62 93 GLU A N 1
ATOM 765 C CA . GLU A 1 93 ? -13.780 27.969 7.978 1.00 57.62 93 GLU A CA 1
ATOM 766 C C . GLU A 1 93 ? -13.068 28.925 6.999 1.00 57.62 93 GLU A C 1
ATOM 768 O O . GLU A 1 93 ? -12.411 29.873 7.421 1.00 57.62 93 GLU A O 1
ATOM 773 N N . LYS A 1 94 ? -13.194 28.694 5.684 1.00 52.03 94 LYS A N 1
ATOM 774 C CA . LYS A 1 94 ? -12.612 29.534 4.621 1.00 52.03 94 LYS A CA 1
ATOM 775 C C . LYS A 1 94 ? -13.594 30.517 3.959 1.00 52.03 94 LYS A C 1
ATOM 777 O O . LYS A 1 94 ? -13.225 31.106 2.945 1.00 52.03 94 LYS A O 1
ATOM 782 N N . ASN A 1 95 ? -14.796 30.705 4.511 1.00 41.62 95 ASN A N 1
ATOM 783 C CA . ASN A 1 95 ? -15.767 31.702 4.036 1.00 41.62 95 ASN A CA 1
ATOM 784 C C . ASN A 1 95 ? -15.892 32.885 4.995 1.00 41.62 95 ASN A C 1
ATOM 786 O O . ASN A 1 95 ? -16.115 32.634 6.199 1.00 41.62 95 ASN A O 1
#

Sequence (95 aa):
MNNFENYVYEPIDLCACYEPMFDAPQELIDEWNAAYVEPDEVPTFYVEDEYGTLYFYYGNSRIRVAEHFNDNGKPIGTLIENVIRYSAAHQTEKN

Radius of gyration: 25.16 Å; Cα contacts (8 Å, |Δi|>4): 45; chains: 1; bounding box: 32×82×47 Å

Foldseek 3Di:
DDPPDPPPDDPPPPCVVVPPPDDDDPVVVVVVVVVDDDPPQQDWDWDADPVRFIWIDGRPDIDGCCVVPPPPDDPPVNVVVVVVVVVVVVVVVPD

pLDDT: mean 80.02, std 13.11, range [37.41, 96.25]

Mean predicted aligned error: 16.34 Å

Solvent-accessible surface area (backbone atoms only — not comparable to full-atom values): 6306 Å² total; per-residue (Å²): 137,83,85,76,77,79,77,79,78,72,80,80,64,77,66,60,76,76,50,71,98,62,86,77,58,66,70,60,53,52,50,50,60,73,67,58,67,83,75,74,83,64,61,70,53,77,49,67,50,99,84,69,53,49,30,42,33,54,63,93,46,79,44,58,42,60,82,78,58,34,95,90,45,80,53,70,70,57,49,53,52,50,50,54,52,51,50,58,61,62,62,61,77,80,113

Secondary structure (DSSP, 8-state):
---------PPP-TTTTTS-SSPPPHHHHHHHHHH--PPP---EEEEE-TTS-EEEEETTEEEEHHHHS-TTSPPHHHHHHHHHHHHHHHHGGG-